Protein AF-A4INA7-F1 (afdb_monomer_lite)

Sequence (99 aa):
MKKGGRPLSVCETVMQMKFIDDLYEYYKDRLTGDEEDAEAVAMSILDELNRRDVLKLIGEMTDEELLGMFGLYLFESLKAKMAREGLGATRPQEGPRIH

pLDDT: mean 73.69, std 16.22, range [36.75, 94.44]

Secondary structure (DSSP, 8-state):
-----PPPPHHHHHTT-HHHHHHHHHHTTT--SSHHHHHHHHHHHHHH--HHHHHHHHHHS-HHHHHHHHHHHHHHHHHHHHHHTTTT-----------

InterPro domains:
  IPR046152 Protein of unknown function DUF6154 [PF19651] (17-85)

Organism: Geobacillus thermodenitrificans (strain NG80-2) (NCBI:txid420246)

Foldseek 3Di:
DDDDDDPQPLVNLQVPWVVVVVVCVVCVVVCPDDPVSVVVSVVVVVVVDDPVNVVVVLVPTDPSNNCSVVVVVVVVVVVVVCVVVVNPVPPPPPDDPDD

Structure (mmCIF, N/CA/C/O backbone):
data_AF-A4INA7-F1
#
_entry.id   AF-A4INA7-F1
#
loop_
_atom_site.group_PDB
_atom_site.id
_atom_site.type_symbol
_atom_site.label_atom_id
_atom_site.label_alt_id
_atom_site.label_comp_id
_atom_site.label_asym_id
_atom_site.label_entity_id
_atom_site.label_seq_id
_atom_site.pdbx_PDB_ins_code
_atom_site.Cartn_x
_atom_site.Cartn_y
_atom_site.Cartn_z
_atom_site.occupancy
_atom_site.B_iso_or_equiv
_atom_site.auth_seq_id
_atom_site.au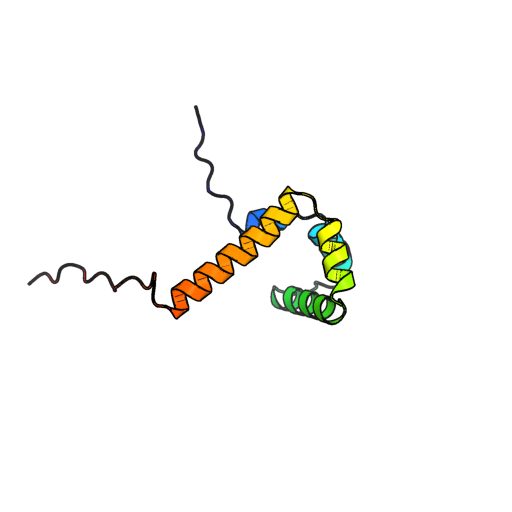th_comp_id
_atom_site.auth_asym_id
_atom_site.auth_atom_id
_atom_site.pdbx_PDB_model_num
ATOM 1 N N . MET A 1 1 ? 3.753 36.128 -8.115 1.00 36.75 1 MET A N 1
ATOM 2 C CA . MET A 1 1 ? 3.147 34.949 -8.771 1.00 36.75 1 MET A CA 1
ATOM 3 C C . MET A 1 1 ? 4.056 33.741 -8.588 1.00 36.75 1 MET A C 1
ATOM 5 O O . MET A 1 1 ? 5.242 33.865 -8.837 1.00 36.75 1 MET A O 1
ATOM 9 N N . LYS A 1 2 ? 3.460 32.636 -8.114 1.00 43.09 2 LYS A N 1
ATOM 10 C CA . LYS A 1 2 ? 3.928 31.236 -8.049 1.00 43.09 2 LYS A CA 1
ATOM 11 C C . LYS A 1 2 ? 5.329 30.969 -7.469 1.00 43.09 2 LYS A C 1
ATOM 13 O O . LYS A 1 2 ? 6.328 30.955 -8.176 1.00 43.09 2 LYS A O 1
ATOM 18 N N . LYS A 1 3 ? 5.354 30.668 -6.163 1.00 43.34 3 LYS A N 1
ATOM 19 C CA . LYS A 1 3 ? 6.451 29.942 -5.508 1.00 43.34 3 LYS A CA 1
ATOM 20 C C . LYS A 1 3 ? 6.603 28.581 -6.195 1.00 43.34 3 LYS A C 1
ATOM 22 O O . LYS A 1 3 ? 5.605 27.888 -6.378 1.00 43.34 3 LYS A O 1
ATOM 27 N N . GLY A 1 4 ? 7.829 28.234 -6.583 1.00 45.66 4 GLY A N 1
ATOM 28 C CA . GLY A 1 4 ? 8.172 26.906 -7.078 1.00 45.66 4 GLY A CA 1
ATOM 29 C C . GLY A 1 4 ? 7.862 25.872 -6.004 1.00 45.66 4 GLY A C 1
ATOM 30 O O . GLY A 1 4 ? 8.556 25.802 -4.991 1.00 45.66 4 GLY A O 1
ATOM 31 N N . GLY A 1 5 ? 6.782 25.119 -6.204 1.00 39.69 5 GLY A N 1
ATOM 32 C CA . GLY A 1 5 ? 6.519 23.919 -5.429 1.00 39.69 5 GLY A CA 1
ATOM 33 C C . GLY A 1 5 ? 7.625 22.928 -5.750 1.00 39.69 5 GLY A C 1
ATOM 34 O O . GLY A 1 5 ? 7.771 22.520 -6.901 1.00 39.69 5 GLY A O 1
ATOM 35 N N . ARG A 1 6 ? 8.439 22.589 -4.748 1.00 49.50 6 ARG A N 1
ATOM 36 C CA . ARG A 1 6 ? 9.257 21.376 -4.806 1.00 49.50 6 ARG A CA 1
ATOM 37 C C . ARG A 1 6 ? 8.311 20.215 -5.146 1.00 49.50 6 ARG A C 1
ATOM 39 O O . ARG A 1 6 ? 7.207 20.206 -4.596 1.00 49.50 6 ARG A O 1
ATOM 46 N N . PRO A 1 7 ? 8.684 19.273 -6.028 1.00 46.22 7 PRO A N 1
ATOM 47 C CA . PRO A 1 7 ? 7.927 18.038 -6.135 1.00 46.22 7 PRO A CA 1
ATOM 48 C C . PRO A 1 7 ? 7.970 17.402 -4.746 1.00 46.22 7 PRO A C 1
ATOM 50 O O . PRO A 1 7 ? 9.062 17.159 -4.229 1.00 46.22 7 PRO A O 1
ATOM 53 N N . LEU A 1 8 ? 6.805 17.241 -4.116 1.00 44.09 8 LEU A N 1
ATOM 54 C CA . LEU A 1 8 ? 6.688 16.481 -2.877 1.00 44.09 8 LEU A CA 1
ATOM 55 C C . LEU A 1 8 ? 7.297 1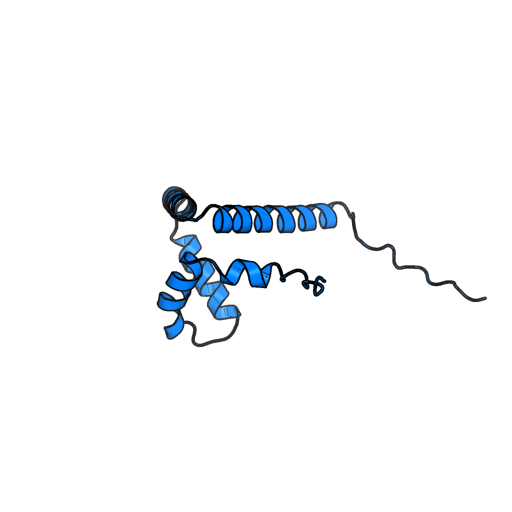5.108 -3.159 1.00 44.09 8 LEU A C 1
ATOM 57 O O . LEU A 1 8 ? 7.003 14.497 -4.192 1.00 44.09 8 LEU A O 1
ATOM 61 N N . SER A 1 9 ? 8.223 14.678 -2.305 1.00 50.53 9 SER A N 1
ATOM 62 C CA . SER A 1 9 ? 8.817 13.348 -2.430 1.00 50.53 9 SER A CA 1
ATOM 63 C C . SER A 1 9 ? 7.686 12.316 -2.433 1.00 50.53 9 SER A C 1
ATOM 65 O O . SER A 1 9 ? 6.695 12.490 -1.728 1.00 50.53 9 SER A O 1
ATOM 67 N N . VAL A 1 10 ? 7.801 11.240 -3.213 1.00 52.50 10 VAL A N 1
ATOM 68 C CA . VAL A 1 10 ? 6.777 10.179 -3.238 1.00 52.50 10 VAL A CA 1
ATOM 69 C C . VAL A 1 10 ? 6.548 9.622 -1.822 1.00 52.50 10 VAL A C 1
ATOM 71 O O . VAL A 1 10 ? 5.402 9.402 -1.444 1.00 52.50 10 VAL A O 1
ATOM 74 N N . CYS A 1 11 ? 7.597 9.546 -0.988 1.00 48.12 11 CYS A N 1
ATOM 75 C CA . CYS A 1 11 ? 7.481 9.253 0.451 1.00 48.12 11 CYS A CA 1
ATOM 76 C C . CYS A 1 11 ? 6.568 10.232 1.206 1.00 48.12 11 CYS A C 1
ATOM 78 O O . CYS A 1 11 ? 5.818 9.831 2.086 1.00 48.12 11 CYS A O 1
ATOM 80 N N . GLU A 1 12 ? 6.617 11.518 0.865 1.00 44.16 12 GLU A N 1
ATOM 81 C CA . GLU A 1 12 ? 5.844 12.579 1.520 1.00 44.16 12 GLU A CA 1
ATOM 82 C C . GLU A 1 12 ? 4.346 12.492 1.184 1.00 44.16 12 GLU A C 1
ATOM 84 O O . GLU A 1 12 ? 3.519 12.985 1.941 1.00 44.16 12 GLU A O 1
ATOM 89 N N . THR A 1 13 ? 3.988 11.814 0.085 1.00 51.03 13 THR A N 1
ATOM 90 C CA . THR A 1 13 ? 2.588 11.580 -0.318 1.00 51.03 13 THR A CA 1
ATOM 91 C C . THR A 1 13 ? 1.986 10.347 0.369 1.00 51.03 13 THR A C 1
ATOM 93 O O . THR A 1 13 ? 0.787 10.315 0.621 1.00 51.03 13 THR A O 1
ATOM 96 N N . VAL A 1 14 ? 2.807 9.350 0.725 1.00 54.72 14 VAL A N 1
ATOM 97 C CA . VAL A 1 14 ? 2.354 8.139 1.442 1.00 54.72 14 VAL A CA 1
ATOM 98 C C . VAL A 1 14 ? 1.957 8.450 2.896 1.00 54.72 14 VAL A C 1
ATOM 100 O O . VAL A 1 14 ? 1.108 7.770 3.459 1.00 54.72 14 VAL A O 1
ATOM 103 N N . MET A 1 15 ? 2.492 9.525 3.487 1.00 53.75 15 MET A N 1
ATOM 104 C CA . MET A 1 15 ? 2.212 9.944 4.873 1.00 53.75 15 MET A CA 1
ATOM 105 C C . MET A 1 15 ? 0.845 10.634 5.088 1.00 53.75 15 MET A C 1
ATOM 107 O O . MET A 1 15 ? 0.620 11.206 6.147 1.00 53.75 15 MET A O 1
ATOM 111 N N . GLN A 1 16 ? -0.056 10.631 4.101 1.00 56.34 16 GLN A N 1
ATOM 112 C CA . GLN A 1 16 ? -1.410 11.214 4.195 1.00 56.34 16 GLN A CA 1
ATOM 113 C C . GLN A 1 16 ? -2.503 10.152 3.981 1.00 56.34 16 GLN A C 1
ATOM 115 O O . GLN A 1 16 ? -3.564 10.450 3.439 1.00 56.34 16 GLN A O 1
ATOM 120 N N . MET A 1 17 ? -2.228 8.892 4.336 1.00 68.44 17 MET A N 1
ATOM 121 C CA . MET A 1 17 ? -3.217 7.818 4.257 1.00 68.44 17 MET A CA 1
ATOM 122 C C . MET A 1 17 ? -3.791 7.532 5.641 1.00 68.44 17 MET A C 1
ATOM 124 O O . MET A 1 17 ? -3.049 7.118 6.534 1.00 68.44 17 MET A O 1
ATOM 128 N N . LYS A 1 18 ? -5.115 7.632 5.803 1.00 69.12 18 LYS A N 1
ATOM 129 C CA . LYS A 1 18 ? -5.779 7.366 7.092 1.00 69.12 18 LYS A CA 1
ATOM 130 C C . LYS A 1 18 ? -5.487 5.952 7.606 1.00 69.12 18 LYS A C 1
ATOM 132 O O . LYS A 1 18 ? -5.313 5.745 8.798 1.00 69.12 18 LYS A O 1
ATOM 137 N N . PHE A 1 19 ? -5.402 4.979 6.700 1.00 73.00 19 PHE A N 1
ATOM 138 C CA . PHE A 1 19 ? -5.035 3.606 7.052 1.00 73.00 19 PHE A CA 1
ATOM 139 C C . PHE A 1 19 ? -3.643 3.517 7.695 1.00 73.00 19 PHE A C 1
ATOM 141 O O . PHE A 1 19 ? -3.454 2.759 8.641 1.00 73.00 19 PHE A O 1
ATOM 148 N N . ILE A 1 20 ? -2.677 4.295 7.199 1.00 75.75 20 ILE A N 1
ATOM 149 C CA . ILE A 1 20 ? -1.321 4.335 7.755 1.00 75.75 20 ILE A CA 1
ATOM 150 C C . ILE A 1 20 ? -1.324 5.040 9.108 1.00 75.75 20 ILE A C 1
ATOM 152 O O . ILE A 1 20 ? -0.653 4.561 10.016 1.00 75.75 20 ILE A O 1
ATOM 156 N N . ASP A 1 21 ? -2.120 6.098 9.274 1.00 77.81 21 ASP A N 1
ATOM 157 C CA . ASP A 1 21 ? -2.291 6.765 10.568 1.00 77.81 21 ASP A CA 1
ATOM 158 C C . ASP A 1 21 ? -2.908 5.822 11.612 1.00 77.81 21 ASP A C 1
ATOM 160 O O . ASP A 1 21 ? -2.381 5.694 12.715 1.00 77.81 21 ASP A O 1
ATOM 164 N N . ASP A 1 22 ? -3.979 5.107 11.256 1.00 75.00 22 ASP A N 1
ATOM 165 C CA . ASP A 1 22 ? -4.656 4.149 12.140 1.00 75.00 22 ASP A CA 1
ATOM 166 C C . ASP A 1 22 ? -3.726 2.977 12.508 1.00 75.00 22 ASP A C 1
ATOM 168 O O . ASP A 1 22 ? -3.696 2.520 13.656 1.00 75.00 22 ASP A O 1
ATOM 172 N N . LEU A 1 23 ? -2.926 2.504 11.547 1.00 74.81 23 LEU A N 1
ATOM 173 C CA . LEU A 1 23 ? -1.947 1.445 11.768 1.00 74.81 23 LEU A CA 1
ATOM 174 C C . LEU A 1 23 ? -0.789 1.920 12.650 1.00 74.81 23 LEU A C 1
ATOM 176 O O . LEU A 1 23 ? -0.400 1.229 13.593 1.00 74.81 23 LEU A O 1
ATOM 180 N N . TYR A 1 24 ? -0.262 3.109 12.372 1.00 76.19 24 TYR A N 1
ATOM 181 C CA . TYR A 1 24 ? 0.784 3.731 13.170 1.00 76.19 24 TYR A CA 1
ATOM 182 C C . TYR A 1 24 ? 0.305 3.939 14.605 1.00 76.19 24 TYR A C 1
ATOM 184 O O . TYR A 1 24 ? 0.989 3.534 15.535 1.00 76.19 24 TYR A O 1
ATOM 192 N N . GLU A 1 25 ? -0.900 4.467 14.809 1.00 78.81 25 GLU A N 1
ATOM 193 C CA . GLU A 1 25 ? -1.478 4.657 16.141 1.00 78.81 25 GLU A CA 1
ATOM 194 C C . GLU A 1 25 ? -1.654 3.345 16.917 1.00 78.81 25 GLU A C 1
ATOM 196 O O . GLU A 1 25 ? -1.461 3.326 18.133 1.00 78.81 25 GLU A O 1
ATOM 201 N N . TYR A 1 26 ? -1.974 2.242 16.237 1.00 72.69 26 TYR A N 1
ATOM 202 C CA . TYR A 1 26 ? -2.108 0.928 16.869 1.00 72.69 26 TYR A CA 1
ATOM 203 C C . TYR A 1 26 ? -0.754 0.292 17.229 1.00 72.69 26 TYR A C 1
ATOM 205 O O . TYR A 1 26 ? -0.638 -0.393 18.250 1.00 72.69 26 TYR A O 1
ATOM 213 N N . TYR A 1 27 ? 0.274 0.506 16.403 1.00 70.50 27 TYR A N 1
ATOM 214 C CA . TYR A 1 27 ? 1.587 -0.124 16.566 1.00 70.50 27 TYR A CA 1
ATOM 215 C C . TYR A 1 27 ? 2.658 0.786 17.183 1.00 70.50 27 TYR A C 1
ATOM 217 O O . TYR A 1 27 ? 3.692 0.261 17.585 1.00 70.50 27 TYR A O 1
ATOM 225 N N . LYS A 1 28 ? 2.436 2.098 17.348 1.00 74.69 28 LYS A N 1
ATOM 226 C CA . LYS A 1 28 ? 3.442 3.064 17.849 1.00 74.69 28 LYS A CA 1
ATOM 227 C C . LYS A 1 28 ? 4.062 2.691 19.192 1.00 74.69 28 LYS A C 1
ATOM 229 O O . LYS A 1 28 ? 5.243 2.928 19.399 1.00 74.69 28 LYS A O 1
ATOM 234 N N . ASP A 1 29 ? 3.297 2.055 20.077 1.00 69.94 29 ASP A N 1
ATOM 235 C CA . ASP A 1 29 ? 3.788 1.628 21.393 1.00 69.94 29 ASP A CA 1
ATOM 236 C C . ASP A 1 29 ? 4.624 0.332 21.318 1.00 69.94 29 ASP A C 1
ATOM 238 O O . ASP A 1 29 ? 5.280 -0.049 22.287 1.00 69.94 29 ASP A O 1
ATOM 242 N N . ARG A 1 30 ? 4.588 -0.362 20.171 1.00 62.88 30 ARG A N 1
ATOM 243 C CA . ARG A 1 30 ? 5.371 -1.569 19.846 1.00 62.88 30 ARG A CA 1
ATOM 244 C C . ARG A 1 30 ? 6.507 -1.297 18.860 1.00 62.88 30 ARG A C 1
ATOM 246 O O . ARG A 1 30 ? 7.420 -2.109 18.774 1.00 62.88 30 ARG A O 1
ATOM 253 N N . LEU A 1 31 ? 6.463 -0.171 18.149 1.00 64.88 31 LEU A N 1
ATOM 254 C CA . LEU A 1 31 ? 7.554 0.367 17.339 1.00 64.88 31 LEU A CA 1
ATOM 255 C C . LEU A 1 31 ? 8.592 0.996 18.283 1.00 64.88 31 LEU A C 1
ATOM 257 O O . LEU A 1 31 ? 8.721 2.213 18.386 1.00 64.88 31 LEU A O 1
ATOM 261 N N . THR A 1 32 ? 9.268 0.155 19.068 1.00 62.12 32 THR A N 1
ATOM 262 C CA . THR A 1 32 ? 10.263 0.587 20.062 1.00 62.12 32 THR A CA 1
ATOM 263 C C . THR A 1 32 ? 11.676 0.759 19.489 1.00 62.12 32 THR A C 1
ATOM 265 O O . THR A 1 32 ? 12.570 1.151 20.240 1.00 62.12 32 THR A O 1
ATOM 268 N N . GLY A 1 33 ? 11.890 0.485 18.199 1.00 58.84 33 GLY A N 1
ATOM 269 C CA . GLY A 1 33 ? 13.189 0.559 17.524 1.00 58.84 33 GLY A CA 1
ATOM 270 C C . GLY A 1 33 ? 13.132 1.098 16.088 1.00 58.84 33 GLY A C 1
ATOM 271 O O . GLY A 1 33 ? 12.101 1.597 15.636 1.00 58.84 33 GLY A O 1
ATOM 272 N N . ASP A 1 34 ? 14.300 1.058 15.436 1.00 66.56 34 ASP A N 1
ATOM 273 C CA . ASP A 1 34 ? 14.649 1.684 14.149 1.00 66.56 34 ASP A CA 1
ATOM 274 C C . ASP A 1 34 ? 13.812 1.162 12.948 1.00 66.56 34 ASP A C 1
ATOM 276 O O . ASP A 1 34 ? 12.910 0.344 13.107 1.00 66.56 34 ASP A O 1
ATOM 280 N N . GLU A 1 35 ? 14.101 1.623 11.718 1.00 63.91 35 GLU A N 1
ATOM 281 C CA . GLU A 1 35 ? 13.357 1.283 10.478 1.00 63.91 35 GLU A CA 1
ATOM 282 C C . GLU A 1 35 ? 13.078 -0.227 10.280 1.00 63.91 35 GLU A C 1
ATOM 284 O O . GLU A 1 35 ? 12.055 -0.588 9.695 1.00 63.91 35 GLU A O 1
ATOM 289 N N . GLU A 1 36 ? 13.939 -1.104 10.806 1.00 69.25 36 GLU A N 1
ATOM 290 C CA . GLU A 1 36 ? 13.803 -2.567 10.732 1.00 69.25 36 GLU A CA 1
ATOM 291 C C . GLU A 1 36 ? 12.559 -3.104 11.476 1.00 69.25 36 GLU A C 1
ATOM 293 O O . GLU A 1 36 ? 11.935 -4.069 11.022 1.00 69.25 36 GLU A O 1
ATOM 298 N N . ASP A 1 37 ? 12.129 -2.461 12.568 1.00 75.25 37 ASP A N 1
ATOM 299 C CA . ASP A 1 37 ? 10.943 -2.884 13.328 1.00 75.25 37 ASP A CA 1
ATOM 300 C C . ASP A 1 37 ? 9.646 -2.569 12.569 1.00 75.25 37 ASP A C 1
ATOM 302 O O . ASP A 1 37 ? 8.685 -3.346 12.596 1.00 75.25 37 ASP A O 1
ATOM 306 N N . ALA A 1 38 ? 9.620 -1.449 11.842 1.00 74.62 38 ALA A N 1
ATOM 307 C CA . ALA A 1 38 ? 8.478 -1.068 11.019 1.00 74.62 38 ALA A CA 1
ATOM 308 C C . ALA A 1 38 ? 8.274 -2.046 9.851 1.00 74.62 38 ALA A C 1
ATOM 310 O O . ALA A 1 38 ? 7.135 -2.415 9.545 1.00 74.62 38 ALA A O 1
ATOM 311 N N . GLU A 1 39 ? 9.365 -2.513 9.236 1.00 78.19 39 GLU A N 1
ATOM 312 C CA . GLU A 1 39 ? 9.314 -3.520 8.173 1.00 78.19 39 GLU A CA 1
ATOM 313 C C . GLU A 1 39 ? 8.791 -4.865 8.698 1.00 78.19 39 GLU A C 1
ATOM 315 O O . GLU A 1 39 ? 7.889 -5.456 8.096 1.00 78.19 39 GLU A O 1
ATOM 320 N N . ALA A 1 40 ? 9.282 -5.323 9.854 1.00 81.88 40 ALA A N 1
ATOM 321 C CA . ALA A 1 40 ? 8.829 -6.571 10.469 1.00 81.88 40 ALA A CA 1
ATOM 322 C C . ALA A 1 40 ? 7.332 -6.540 10.835 1.00 81.88 40 ALA A C 1
ATOM 324 O O . ALA A 1 40 ? 6.606 -7.518 10.607 1.00 81.88 40 ALA A O 1
ATOM 325 N N . VAL A 1 41 ? 6.849 -5.410 11.362 1.00 79.56 41 VAL A N 1
ATOM 326 C CA . VAL A 1 41 ? 5.425 -5.202 11.661 1.00 79.56 41 VAL A CA 1
ATOM 327 C C . VAL A 1 41 ? 4.595 -5.226 10.379 1.00 79.56 41 VAL A C 1
ATOM 329 O O . VAL A 1 41 ? 3.616 -5.972 10.308 1.00 79.56 41 VAL A O 1
ATOM 332 N N . ALA A 1 42 ? 5.004 -4.480 9.348 1.00 82.19 42 ALA A N 1
ATOM 333 C CA . ALA A 1 42 ? 4.310 -4.452 8.063 1.00 82.19 42 ALA A CA 1
ATOM 334 C C . ALA A 1 42 ? 4.222 -5.850 7.429 1.00 82.19 42 ALA A C 1
ATOM 336 O O . ALA A 1 42 ? 3.149 -6.258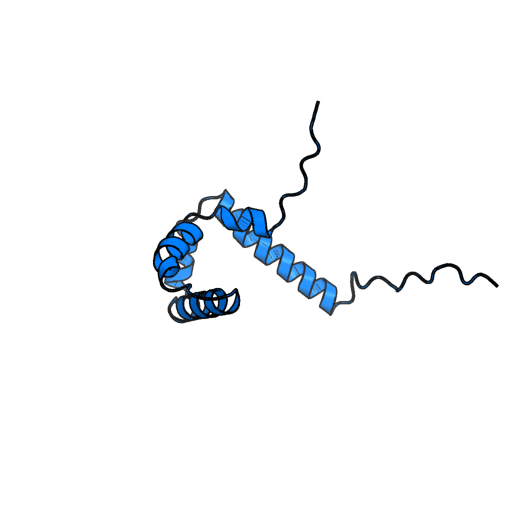 6.986 1.00 82.19 42 ALA A O 1
ATOM 337 N N . MET A 1 43 ? 5.319 -6.612 7.444 1.00 83.56 43 MET A N 1
ATOM 338 C CA . MET A 1 43 ? 5.353 -7.984 6.931 1.00 83.56 43 MET A CA 1
ATOM 339 C C . MET A 1 43 ? 4.419 -8.919 7.699 1.00 83.56 43 MET A C 1
ATOM 341 O O . MET A 1 43 ? 3.706 -9.702 7.076 1.00 83.56 43 MET A O 1
ATOM 345 N N . SER A 1 44 ? 4.372 -8.808 9.028 1.00 85.38 44 SER A N 1
ATOM 346 C CA . SER A 1 44 ? 3.477 -9.627 9.856 1.00 85.38 44 SER A CA 1
ATOM 347 C C . SER A 1 44 ? 2.004 -9.363 9.526 1.00 85.38 44 SER A C 1
ATOM 349 O O . SER A 1 44 ? 1.229 -10.298 9.360 1.00 85.38 44 SER A O 1
ATOM 351 N N . ILE A 1 45 ? 1.624 -8.094 9.346 1.00 82.56 45 ILE A N 1
ATOM 352 C CA . ILE A 1 45 ? 0.260 -7.719 8.946 1.00 82.56 45 ILE A CA 1
ATOM 353 C C . ILE A 1 45 ? -0.067 -8.261 7.553 1.00 82.56 45 ILE A C 1
ATOM 355 O O . ILE A 1 45 ? -1.149 -8.802 7.334 1.00 82.56 45 ILE A O 1
ATOM 359 N N . LEU A 1 46 ? 0.856 -8.124 6.598 1.00 86.12 46 LEU A N 1
ATOM 360 C CA . LEU A 1 46 ? 0.651 -8.605 5.232 1.00 86.12 46 LEU A CA 1
ATOM 361 C C . LEU A 1 46 ? 0.481 -10.127 5.164 1.00 86.12 46 LEU A C 1
ATOM 363 O O . LEU A 1 46 ? -0.288 -10.594 4.325 1.00 86.12 46 LEU A O 1
ATOM 367 N N . ASP A 1 47 ? 1.155 -10.881 6.035 1.00 88.00 47 ASP A N 1
ATOM 368 C CA . ASP A 1 47 ? 1.036 -12.344 6.109 1.00 88.00 47 ASP A CA 1
ATOM 369 C C . ASP A 1 47 ? -0.334 -12.793 6.657 1.00 88.00 47 ASP A C 1
ATOM 371 O O . ASP A 1 47 ? -0.868 -13.831 6.265 1.00 88.00 47 ASP A O 1
ATOM 375 N N . GLU A 1 48 ? -0.953 -11.979 7.518 1.00 87.56 48 GLU A N 1
ATOM 376 C CA . GLU A 1 48 ? -2.288 -12.239 8.071 1.00 87.56 48 GLU A CA 1
ATOM 377 C C . GLU A 1 48 ? -3.429 -11.887 7.098 1.00 87.56 48 GLU A C 1
ATOM 379 O O . GLU A 1 48 ? -4.524 -12.458 7.180 1.00 87.56 48 GLU A O 1
ATOM 384 N N . LEU A 1 49 ? -3.200 -10.960 6.162 1.00 87.25 49 LEU A N 1
ATOM 385 C CA . LEU A 1 49 ? -4.222 -10.484 5.232 1.00 87.25 49 LEU A CA 1
ATOM 386 C C . LEU A 1 49 ? -4.417 -11.444 4.056 1.00 87.25 49 LEU A C 1
ATOM 388 O O . LEU A 1 49 ? -3.506 -11.726 3.278 1.00 87.25 49 LEU A O 1
ATOM 392 N N . ASN A 1 50 ? -5.662 -11.863 3.824 1.00 91.44 50 ASN A N 1
ATOM 393 C CA . ASN A 1 50 ? -6.007 -12.552 2.583 1.00 91.44 50 ASN A CA 1
ATOM 394 C C . ASN A 1 50 ? -6.480 -11.560 1.503 1.00 91.44 50 ASN A C 1
ATOM 396 O O . ASN A 1 50 ? -6.771 -10.390 1.752 1.00 91.44 50 ASN A O 1
ATOM 400 N N . ARG A 1 51 ? -6.629 -12.045 0.261 1.00 93.38 51 ARG A N 1
ATOM 401 C CA . ARG A 1 51 ? -7.059 -11.219 -0.884 1.00 93.38 51 ARG A CA 1
ATOM 402 C C . ARG A 1 51 ? -8.347 -10.423 -0.627 1.00 93.38 51 ARG A C 1
ATOM 404 O O . ARG A 1 51 ? -8.491 -9.330 -1.169 1.00 93.38 51 ARG A O 1
ATOM 411 N N . ARG A 1 52 ? -9.313 -10.972 0.119 1.00 94.44 52 ARG A N 1
ATOM 412 C CA . ARG A 1 52 ? -10.584 -10.281 0.396 1.00 94.44 52 ARG A CA 1
ATOM 413 C C . ARG A 1 52 ? -10.366 -9.119 1.357 1.00 94.44 52 ARG A C 1
ATOM 415 O O . ARG A 1 52 ? -10.959 -8.070 1.134 1.00 94.44 52 ARG A O 1
ATOM 422 N N . ASP A 1 53 ? -9.504 -9.296 2.351 1.00 88.69 53 ASP A N 1
ATOM 423 C CA . ASP A 1 53 ? -9.172 -8.252 3.321 1.00 88.69 53 ASP A CA 1
ATOM 424 C C . ASP A 1 53 ? -8.454 -7.093 2.630 1.00 88.69 53 ASP A C 1
ATOM 426 O O . ASP A 1 53 ? -8.868 -5.946 2.764 1.00 88.69 53 ASP A O 1
ATOM 430 N N . VAL A 1 54 ? -7.475 -7.397 1.771 1.00 90.25 54 VAL A N 1
ATOM 431 C CA . VAL A 1 54 ? -6.772 -6.380 0.971 1.00 90.25 54 VAL A CA 1
ATOM 432 C C . VAL A 1 54 ? -7.741 -5.600 0.078 1.00 90.25 54 VAL A C 1
ATOM 434 O O . VAL A 1 54 ? -7.701 -4.375 0.040 1.00 90.25 54 VAL A O 1
ATOM 437 N N . LEU A 1 55 ? -8.653 -6.284 -0.623 1.00 92.81 55 LEU A N 1
ATOM 438 C CA . LEU A 1 55 ? -9.650 -5.608 -1.462 1.00 92.81 55 LEU A CA 1
ATOM 439 C C . LEU A 1 55 ? -10.623 -4.748 -0.652 1.00 92.81 55 LEU A C 1
ATOM 441 O O . LEU A 1 55 ? -11.088 -3.729 -1.159 1.00 92.81 55 LEU A O 1
ATOM 445 N N . LYS A 1 56 ? -10.935 -5.150 0.583 1.00 89.88 56 LYS A N 1
ATOM 446 C CA . LYS A 1 56 ? -11.761 -4.355 1.488 1.00 89.88 56 LYS A CA 1
ATOM 447 C C . LYS A 1 56 ? -11.032 -3.074 1.900 1.00 89.88 56 LYS A C 1
ATOM 449 O O . LYS A 1 56 ? -11.614 -2.008 1.756 1.00 89.88 56 LYS A O 1
ATOM 454 N N . LEU A 1 57 ? -9.766 -3.176 2.309 1.00 87.56 57 LEU A N 1
ATOM 455 C CA . LEU A 1 57 ? -8.932 -2.021 2.663 1.00 87.56 57 LEU A CA 1
ATOM 456 C C . LEU A 1 57 ? -8.786 -1.045 1.488 1.00 87.56 57 LEU A C 1
ATOM 458 O O . LEU A 1 57 ? -8.970 0.153 1.658 1.00 87.56 57 LEU A O 1
ATOM 462 N N . ILE A 1 58 ? -8.543 -1.555 0.275 1.00 89.81 58 ILE A N 1
ATOM 463 C CA . ILE A 1 58 ? -8.492 -0.732 -0.946 1.00 89.81 58 ILE A CA 1
ATOM 464 C C . ILE A 1 58 ? -9.841 -0.049 -1.215 1.00 89.81 58 ILE A C 1
ATOM 466 O O . ILE A 1 58 ? -9.871 1.096 -1.649 1.00 89.81 58 ILE A O 1
ATOM 470 N N . GLY A 1 59 ? -10.961 -0.732 -0.963 1.00 90.19 59 GLY A N 1
ATOM 471 C CA . GLY A 1 59 ? -12.301 -0.165 -1.142 1.00 90.19 59 GLY A CA 1
ATOM 472 C C . GLY A 1 59 ? -12.674 0.921 -0.127 1.00 90.19 59 GLY A C 1
ATOM 473 O O . GLY A 1 59 ? -13.630 1.655 -0.364 1.00 90.19 59 GLY A O 1
ATOM 474 N N . GLU A 1 60 ? -11.946 1.019 0.986 1.00 88.12 60 GLU A N 1
ATOM 475 C CA . GLU A 1 60 ? -12.119 2.052 2.015 1.00 88.12 60 GLU A CA 1
ATOM 476 C C . GLU A 1 60 ? -11.245 3.294 1.758 1.00 88.12 60 GLU A C 1
ATOM 478 O O . GLU A 1 60 ? -11.457 4.325 2.398 1.00 88.12 60 GLU A O 1
ATOM 483 N N . MET A 1 61 ? -10.301 3.221 0.809 1.00 88.12 61 MET A N 1
ATOM 484 C CA . MET A 1 61 ? -9.452 4.348 0.416 1.00 88.12 61 MET A CA 1
ATOM 485 C C . MET A 1 61 ? -10.251 5.423 -0.328 1.00 88.12 61 MET A C 1
ATOM 487 O O . MET A 1 61 ? -11.139 5.134 -1.133 1.00 88.12 61 MET A O 1
ATOM 491 N N . THR A 1 62 ? -9.886 6.681 -0.104 1.00 87.56 62 THR A N 1
ATOM 492 C CA . THR A 1 62 ? -10.319 7.805 -0.939 1.00 87.56 62 THR A CA 1
ATOM 493 C C . THR A 1 62 ? -9.706 7.723 -2.341 1.00 87.56 62 THR A C 1
ATOM 495 O O . THR A 1 62 ? -8.697 7.051 -2.560 1.00 87.56 62 THR A O 1
ATOM 498 N N . ASP A 1 63 ? -10.281 8.448 -3.304 1.00 88.69 63 ASP A N 1
ATOM 499 C CA . ASP A 1 63 ? -9.759 8.487 -4.679 1.00 88.69 63 ASP A CA 1
ATOM 500 C C . ASP A 1 63 ? -8.293 8.957 -4.737 1.00 88.69 63 ASP A C 1
ATOM 502 O O . ASP A 1 63 ? -7.507 8.451 -5.541 1.00 88.69 63 ASP A O 1
ATOM 506 N N . GLU A 1 64 ? -7.912 9.905 -3.874 1.00 85.62 64 GLU A N 1
ATOM 507 C CA . GLU A 1 64 ? -6.542 10.421 -3.779 1.00 85.62 64 GLU A CA 1
ATOM 508 C C . GLU A 1 64 ? -5.574 9.353 -3.254 1.00 85.62 64 GLU A C 1
ATOM 510 O O . GLU A 1 64 ? -4.518 9.131 -3.852 1.00 85.62 64 GLU A O 1
ATOM 515 N N . GLU A 1 65 ? -5.955 8.642 -2.192 1.00 83.69 65 GLU A N 1
ATOM 516 C CA . GLU A 1 65 ? -5.176 7.538 -1.619 1.00 83.69 65 GLU A CA 1
ATOM 517 C C . GLU A 1 65 ? -5.034 6.371 -2.606 1.00 83.69 65 GLU A C 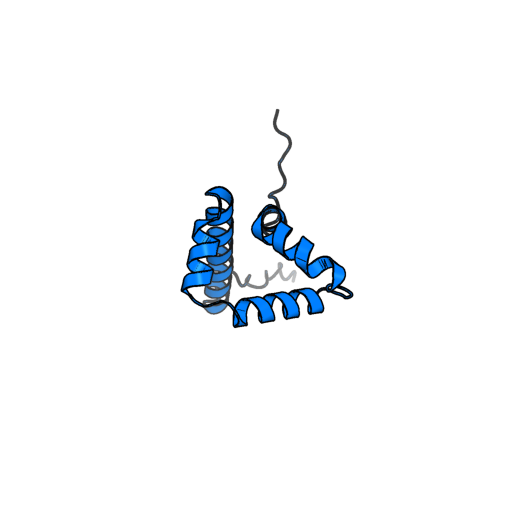1
ATOM 519 O O . GLU A 1 65 ? -3.936 5.842 -2.792 1.00 83.69 65 GLU A O 1
ATOM 524 N N . LEU A 1 66 ? -6.117 6.004 -3.299 1.00 89.06 66 LEU A N 1
ATOM 525 C CA . LEU A 1 66 ? -6.117 4.943 -4.306 1.00 89.06 66 LEU A CA 1
ATOM 526 C C . LEU A 1 66 ? -5.194 5.285 -5.484 1.00 89.06 66 LEU A C 1
ATOM 528 O O . LEU A 1 66 ? -4.399 4.444 -5.921 1.00 89.06 66 LEU A O 1
ATOM 532 N N . LEU A 1 67 ? -5.277 6.518 -5.995 1.00 86.75 67 LEU A N 1
ATOM 533 C CA . LEU A 1 67 ? -4.389 7.007 -7.051 1.00 86.75 67 LEU A CA 1
ATOM 534 C C . LEU A 1 67 ? -2.936 7.080 -6.581 1.00 86.75 67 LEU A C 1
ATOM 536 O O . LEU A 1 67 ? -2.041 6.730 -7.351 1.00 86.75 67 LEU A O 1
ATOM 540 N N . GLY A 1 68 ? -2.696 7.488 -5.334 1.00 85.38 68 GLY A N 1
ATOM 541 C CA . GLY A 1 68 ? -1.370 7.493 -4.721 1.00 85.38 68 GLY A CA 1
ATOM 542 C C . GLY A 1 68 ? -0.766 6.091 -4.644 1.00 85.38 68 GLY A C 1
ATOM 543 O O . GLY A 1 68 ? 0.334 5.863 -5.157 1.00 85.38 68 GLY A O 1
ATOM 544 N N . MET A 1 69 ? -1.512 5.131 -4.091 1.00 88.00 69 MET A N 1
ATOM 545 C CA . MET A 1 69 ? -1.107 3.726 -3.985 1.00 88.00 69 MET A CA 1
ATOM 546 C C . MET A 1 69 ? -0.823 3.119 -5.369 1.00 88.00 69 MET A C 1
ATOM 548 O O . MET A 1 69 ? 0.233 2.517 -5.586 1.00 88.00 69 MET A O 1
ATOM 552 N N . PHE A 1 70 ? -1.730 3.303 -6.335 1.00 89.94 70 PHE A N 1
ATOM 553 C CA . PHE A 1 70 ? -1.534 2.781 -7.690 1.00 89.94 70 PHE A CA 1
ATOM 554 C C . PHE A 1 70 ? -0.376 3.476 -8.420 1.00 89.94 70 PHE A C 1
ATOM 556 O O . PHE A 1 70 ? 0.394 2.823 -9.128 1.00 89.94 70 PHE A O 1
ATOM 563 N N . GLY A 1 71 ? -0.218 4.786 -8.221 1.00 88.69 71 GLY A N 1
ATOM 564 C CA . GLY A 1 71 ? 0.886 5.572 -8.760 1.00 88.69 71 GLY A CA 1
ATOM 565 C C . GLY A 1 71 ? 2.240 5.068 -8.269 1.00 88.69 71 GLY A C 1
ATOM 566 O O . GLY A 1 71 ? 3.131 4.844 -9.087 1.00 88.69 71 GLY A O 1
ATOM 567 N N . LEU A 1 72 ? 2.384 4.812 -6.964 1.00 86.94 72 LEU A N 1
ATOM 568 C CA . LEU A 1 72 ? 3.605 4.247 -6.385 1.00 86.94 72 LEU A CA 1
ATOM 569 C C . LEU A 1 72 ? 3.937 2.883 -7.001 1.00 86.94 72 LEU A C 1
ATOM 571 O O . LEU A 1 72 ? 5.049 2.689 -7.498 1.00 86.94 72 LEU A O 1
ATOM 575 N N . TYR A 1 73 ? 2.961 1.970 -7.045 1.00 89.50 73 TYR A N 1
ATOM 576 C CA . TYR A 1 73 ? 3.133 0.666 -7.691 1.00 89.50 73 TYR A CA 1
ATOM 577 C C . TYR A 1 73 ? 3.612 0.809 -9.142 1.00 89.50 73 TYR A C 1
ATOM 579 O O . TYR A 1 73 ? 4.562 0.136 -9.559 1.00 89.50 73 TYR A O 1
ATOM 587 N N . LEU A 1 74 ? 2.984 1.707 -9.906 1.00 91.25 74 LEU A N 1
ATOM 588 C CA . LEU A 1 74 ? 3.326 1.955 -11.302 1.00 91.25 74 LEU A CA 1
ATOM 589 C C . LEU A 1 74 ? 4.747 2.519 -11.451 1.00 91.25 74 LEU A C 1
ATOM 591 O O . LEU A 1 74 ? 5.504 2.030 -12.293 1.00 91.25 74 LEU A O 1
ATOM 595 N N . PHE A 1 75 ? 5.129 3.510 -10.641 1.00 88.69 75 PHE A N 1
ATOM 596 C CA . PHE A 1 75 ? 6.454 4.131 -10.697 1.00 88.69 75 PHE A CA 1
ATOM 597 C C . PHE A 1 75 ? 7.571 3.156 -10.325 1.00 88.69 75 PHE A C 1
ATOM 599 O O . PHE A 1 75 ? 8.560 3.063 -11.059 1.00 88.69 75 PHE A O 1
ATOM 606 N N . GLU A 1 76 ? 7.426 2.412 -9.227 1.00 89.56 76 GLU A N 1
ATOM 607 C CA . GLU A 1 76 ? 8.434 1.433 -8.803 1.00 89.56 76 GLU A CA 1
ATOM 608 C C . GLU A 1 76 ? 8.567 0.293 -9.816 1.00 89.56 76 GLU A C 1
ATOM 610 O O . GLU A 1 76 ? 9.678 -0.051 -10.228 1.00 89.56 76 GLU A O 1
ATOM 615 N N . SER A 1 77 ? 7.442 -0.223 -10.321 1.00 92.44 77 SER A N 1
ATOM 616 C CA . SER A 1 77 ? 7.442 -1.263 -11.357 1.00 92.44 77 SER A CA 1
ATOM 617 C C . SER A 1 77 ? 8.117 -0.788 -12.643 1.00 92.44 77 SER A C 1
ATOM 619 O O . SER A 1 77 ? 8.871 -1.539 -13.271 1.00 92.44 77 SER A O 1
ATOM 621 N N . LEU A 1 78 ? 7.878 0.465 -13.042 1.00 90.94 78 LEU A N 1
ATOM 622 C CA . LEU A 1 78 ? 8.483 1.035 -14.238 1.00 90.94 78 LEU A CA 1
ATOM 623 C C . LEU A 1 78 ? 9.992 1.228 -14.065 1.00 90.94 78 LEU A C 1
ATOM 625 O O . LEU A 1 78 ? 10.746 0.819 -14.948 1.00 90.94 78 LEU A O 1
ATOM 629 N N . LYS A 1 79 ? 10.444 1.768 -12.925 1.00 88.88 79 LYS A N 1
ATOM 630 C CA . LYS A 1 79 ? 11.875 1.884 -12.596 1.00 88.88 79 LYS A CA 1
ATOM 631 C C . LYS A 1 79 ? 12.566 0.521 -12.603 1.00 88.88 79 LYS A C 1
ATOM 633 O O . LYS A 1 79 ? 13.608 0.371 -13.240 1.00 88.88 79 LYS A O 1
ATOM 638 N N . ALA A 1 80 ? 11.965 -0.483 -11.965 1.00 89.31 80 ALA A N 1
ATOM 639 C CA . ALA A 1 80 ? 12.499 -1.842 -11.936 1.00 89.31 80 ALA A CA 1
ATOM 640 C C . ALA A 1 80 ? 12.594 -2.447 -13.345 1.00 89.31 80 ALA A C 1
ATOM 642 O O . ALA A 1 80 ? 13.606 -3.055 -13.700 1.00 89.31 80 ALA A O 1
ATOM 643 N N . LYS A 1 81 ? 11.571 -2.243 -14.184 1.00 91.56 81 LYS A N 1
ATOM 644 C CA . LYS A 1 81 ? 11.594 -2.679 -15.585 1.00 91.56 81 LYS A CA 1
ATOM 645 C C . LYS A 1 81 ? 12.688 -1.966 -16.379 1.00 91.56 81 LYS A C 1
ATOM 647 O O . LYS A 1 81 ? 13.444 -2.625 -17.080 1.00 91.56 81 LYS A O 1
ATOM 652 N N . MET A 1 82 ? 12.808 -0.648 -16.247 1.00 90.12 82 MET A N 1
ATOM 653 C CA . MET A 1 82 ? 13.849 0.136 -16.916 1.00 90.12 82 MET A CA 1
ATOM 654 C C . MET A 1 82 ? 15.255 -0.337 -16.531 1.00 90.12 82 MET A C 1
ATOM 656 O O . MET A 1 82 ? 16.077 -0.561 -17.416 1.00 90.12 82 MET A O 1
ATOM 660 N N . ALA A 1 83 ? 15.499 -0.582 -15.241 1.00 88.88 83 ALA A N 1
ATOM 661 C CA . ALA A 1 83 ? 16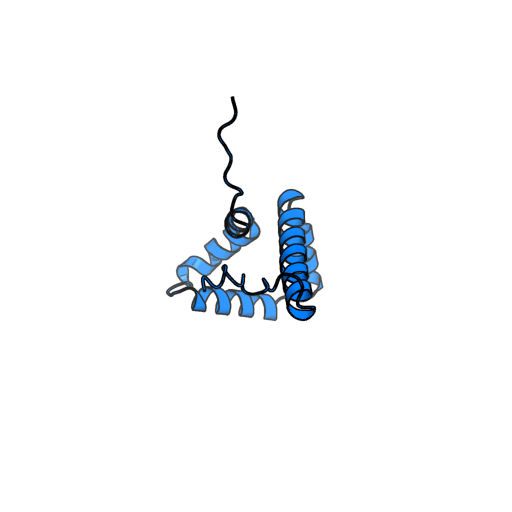.770 -1.111 -14.754 1.00 88.88 83 ALA A CA 1
ATOM 662 C C . ALA A 1 83 ? 17.090 -2.495 -15.344 1.00 88.88 83 ALA A C 1
ATOM 664 O O . ALA A 1 83 ? 18.216 -2.728 -15.783 1.00 88.88 83 ALA A O 1
ATOM 665 N N . ARG A 1 84 ? 16.098 -3.394 -15.419 1.00 88.81 84 ARG A N 1
ATOM 666 C CA . ARG A 1 84 ? 16.249 -4.726 -16.036 1.00 88.81 84 ARG A CA 1
ATOM 667 C C . ARG A 1 84 ? 16.584 -4.663 -17.525 1.00 88.81 84 ARG A C 1
ATOM 669 O O . ARG A 1 84 ? 17.362 -5.480 -18.000 1.00 88.81 84 ARG A O 1
ATOM 676 N N . GLU A 1 85 ? 16.011 -3.701 -18.239 1.00 90.25 85 GLU A N 1
ATOM 677 C CA . GLU A 1 85 ? 16.234 -3.491 -19.677 1.00 90.25 85 GLU A CA 1
ATOM 678 C C . GLU A 1 85 ? 17.458 -2.593 -19.964 1.00 90.25 85 GLU A C 1
ATOM 680 O O . GLU A 1 85 ? 17.744 -2.275 -21.117 1.00 90.25 85 GLU A O 1
ATOM 685 N N . GLY A 1 86 ? 18.179 -2.137 -18.929 1.00 81.00 86 GLY A N 1
ATOM 686 C CA . GLY A 1 86 ? 19.332 -1.238 -19.064 1.00 81.00 86 GLY A CA 1
ATOM 687 C C . GLY A 1 86 ? 18.983 0.183 -19.530 1.00 81.00 86 GLY A C 1
ATOM 688 O O . GLY A 1 86 ? 19.870 0.967 -19.872 1.00 81.00 86 GLY A O 1
ATOM 689 N N . LEU A 1 87 ? 17.699 0.543 -19.541 1.00 73.31 87 LEU A N 1
ATOM 690 C CA . LEU A 1 87 ? 17.221 1.881 -19.874 1.00 73.31 87 LEU A CA 1
ATOM 691 C C . LEU A 1 87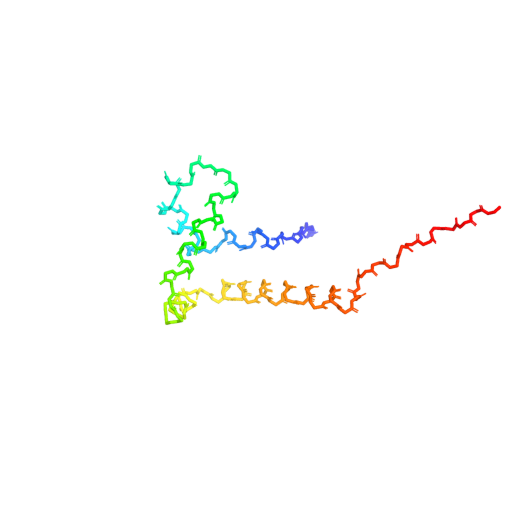 ? 17.415 2.800 -18.662 1.00 73.31 87 LEU A C 1
ATOM 693 O O . LEU A 1 87 ? 16.875 2.553 -17.591 1.00 73.31 87 LEU A O 1
ATOM 697 N N . GLY A 1 88 ? 18.178 3.882 -18.823 1.00 65.19 88 GLY A N 1
ATOM 698 C CA . GLY A 1 88 ? 18.447 4.828 -17.732 1.00 65.19 88 GLY A CA 1
ATOM 699 C C . GLY A 1 88 ? 19.683 4.505 -16.888 1.00 65.19 88 GLY A C 1
ATOM 700 O O . GLY A 1 88 ? 20.034 5.310 -16.028 1.00 65.19 88 GLY A O 1
ATOM 701 N N . ALA A 1 89 ? 20.408 3.418 -17.185 1.00 59.47 89 ALA A N 1
ATOM 702 C CA . ALA A 1 89 ? 21.832 3.377 -16.882 1.00 59.47 89 ALA A CA 1
ATOM 703 C C . ALA A 1 89 ? 22.469 4.494 -17.709 1.00 59.47 89 ALA A C 1
ATOM 705 O O . ALA A 1 89 ? 22.606 4.393 -18.932 1.00 59.47 89 ALA A O 1
ATOM 706 N N . THR A 1 90 ? 22.773 5.616 -17.065 1.00 52.00 90 THR A N 1
ATOM 707 C CA . THR A 1 90 ? 23.650 6.613 -17.651 1.00 52.00 90 THR A CA 1
ATOM 708 C C . THR A 1 90 ? 24.864 5.861 -18.180 1.00 52.00 90 THR A C 1
ATOM 710 O O . THR A 1 90 ? 25.604 5.236 -17.421 1.00 52.00 90 THR A O 1
ATOM 713 N N . ARG A 1 91 ? 25.077 5.919 -19.504 1.00 52.09 91 ARG A N 1
ATOM 714 C CA . ARG A 1 91 ? 26.438 5.830 -20.038 1.00 52.09 91 ARG A CA 1
ATOM 715 C C . ARG A 1 91 ? 27.280 6.682 -19.089 1.00 52.09 91 ARG A C 1
ATOM 717 O O . ARG A 1 91 ? 26.874 7.832 -18.869 1.00 52.09 91 ARG A O 1
ATOM 724 N N . PRO A 1 92 ? 28.364 6.162 -18.485 1.00 48.59 92 PRO A N 1
ATOM 725 C CA . PRO A 1 92 ? 29.303 7.028 -17.797 1.00 48.59 92 PRO A CA 1
ATOM 726 C C . PRO A 1 92 ? 29.581 8.151 -18.783 1.00 48.59 92 PRO A C 1
ATOM 728 O O . PRO A 1 92 ? 29.933 7.870 -19.931 1.00 48.59 92 PRO A O 1
ATOM 731 N N . GLN A 1 93 ? 29.264 9.392 -18.415 1.00 53.50 93 GLN A N 1
ATOM 732 C CA . GLN A 1 93 ? 29.638 10.504 -19.262 1.00 53.50 93 GLN A CA 1
ATOM 733 C C . GLN A 1 93 ? 31.156 10.425 -19.345 1.00 53.50 93 GLN A C 1
ATOM 735 O O . GLN A 1 93 ? 31.845 10.693 -18.362 1.00 53.50 93 GLN A O 1
ATOM 740 N N . GLU A 1 94 ? 31.668 9.960 -20.484 1.00 53.03 94 GLU A N 1
ATOM 741 C CA . GLU A 1 94 ? 33.051 10.163 -20.860 1.00 53.03 94 GLU A CA 1
ATOM 742 C C . GLU A 1 94 ? 33.202 11.678 -20.958 1.00 53.03 94 GLU A C 1
ATOM 744 O O . GLU A 1 94 ? 32.917 12.297 -21.984 1.00 53.03 94 GLU A O 1
ATOM 749 N N . GLY A 1 95 ? 33.552 12.292 -19.826 1.00 60.75 95 GLY A N 1
ATOM 750 C CA . GLY A 1 95 ? 34.020 13.663 -19.797 1.00 60.75 95 GLY A CA 1
ATOM 751 C C . GLY A 1 95 ? 35.161 13.793 -20.807 1.00 60.75 95 GLY A C 1
ATOM 752 O O . GLY A 1 95 ? 35.876 12.809 -21.039 1.00 60.75 95 GLY A O 1
ATOM 753 N N . PRO A 1 96 ? 35.333 14.962 -21.446 1.00 60.38 96 PRO A N 1
ATOM 754 C CA . PRO A 1 96 ? 36.305 15.111 -22.517 1.00 60.38 96 PRO A CA 1
ATOM 755 C C . PRO A 1 96 ? 37.679 14.657 -22.026 1.00 60.38 96 PRO A C 1
ATOM 757 O O . PRO A 1 96 ? 38.211 15.221 -21.068 1.00 60.38 96 PRO A O 1
ATOM 760 N N . ARG A 1 97 ? 38.255 13.628 -22.661 1.00 59.34 97 ARG A N 1
ATOM 761 C CA . ARG A 1 97 ? 39.670 13.312 -22.469 1.00 59.34 97 ARG A CA 1
ATOM 762 C C . ARG A 1 97 ? 40.454 14.463 -23.084 1.00 59.34 97 ARG A C 1
ATOM 764 O O . ARG A 1 97 ? 40.611 14.529 -24.299 1.00 59.34 97 ARG A O 1
ATOM 771 N N . ILE A 1 98 ? 40.861 15.403 -22.240 1.00 65.94 98 ILE A N 1
ATOM 772 C CA . ILE A 1 98 ? 41.826 16.432 -22.607 1.00 65.94 98 ILE A CA 1
ATOM 773 C C . ILE A 1 98 ? 43.149 15.698 -22.869 1.00 65.94 98 ILE A C 1
ATOM 775 O O . ILE A 1 98 ? 43.703 15.088 -21.953 1.00 65.94 98 ILE A O 1
ATOM 779 N N . HIS A 1 99 ? 43.578 15.695 -24.131 1.00 59.19 99 HIS A N 1
ATOM 780 C CA . HIS A 1 99 ? 44.917 15.300 -24.568 1.00 59.19 99 HIS A CA 1
ATOM 781 C C . HIS A 1 99 ? 45.817 16.530 -24.634 1.00 59.19 99 HIS A C 1
ATOM 783 O O . HIS A 1 99 ? 45.313 17.590 -25.072 1.00 59.19 99 HIS A O 1
#

Radius of gyration: 19.49 Å; chains: 1; bounding box: 57×48×46 Å